Protein AF-A0A954QG40-F1 (afdb_monomer_lite)

Secondary structure (DSSP, 8-state):
------EEEEEEEETTEEEEEEEEE-TTS-EEEEE-HHHHHHHHHHHT--HHHHHHHHHHHHH-

Foldseek 3Di:
DPPPFPWDWDWFQFPLGIFIWIWTQDPVRDTDTATDQVSLVVSCVVVVHDSVVSRVRRVVSVVD

Structure (mmCIF, N/CA/C/O backbone):
data_AF-A0A954QG40-F1
#
_entry.id   AF-A0A954QG40-F1
#
loop_
_atom_site.group_PDB
_atom_site.id
_atom_site.type_symbol
_atom_site.label_atom_id
_atom_site.label_alt_id
_atom_site.label_comp_id
_atom_site.label_asym_id
_atom_site.label_entity_id
_atom_site.label_seq_id
_atom_site.pdbx_PDB_ins_code
_atom_site.Cartn_x
_atom_site.Cartn_y
_atom_site.Cartn_z
_atom_site.occupancy
_atom_site.B_iso_or_equiv
_atom_site.auth_seq_id
_atom_site.auth_comp_id
_atom_site.auth_asym_id
_atom_site.auth_atom_id
_atom_site.pdbx_PDB_model_num
ATOM 1 N N . SER A 1 1 ? 25.958 -9.525 -20.537 1.00 44.81 1 SER A N 1
ATOM 2 C CA . SER A 1 1 ? 25.654 -8.105 -20.265 1.00 44.81 1 SER A CA 1
ATOM 3 C C . SER A 1 1 ? 24.787 -8.031 -19.025 1.00 44.81 1 SER A C 1
ATOM 5 O O . SER A 1 1 ? 23.728 -8.641 -19.014 1.00 44.81 1 SER A O 1
ATOM 7 N N . ARG A 1 2 ? 25.248 -7.413 -17.930 1.00 54.09 2 ARG A N 1
ATOM 8 C CA . ARG A 1 2 ? 24.428 -7.281 -16.713 1.00 54.09 2 ARG A CA 1
ATOM 9 C C . ARG A 1 2 ? 23.371 -6.213 -16.986 1.00 54.09 2 ARG A C 1
ATOM 11 O O . ARG A 1 2 ? 23.671 -5.032 -16.841 1.00 54.09 2 ARG A O 1
ATOM 18 N N . HIS A 1 3 ? 22.175 -6.616 -17.410 1.00 52.09 3 HIS A N 1
ATOM 19 C CA . HIS A 1 3 ? 21.007 -5.739 -17.378 1.00 52.09 3 HIS A CA 1
ATOM 20 C C . HIS A 1 3 ? 20.732 -5.447 -15.903 1.00 52.09 3 HIS A C 1
ATOM 22 O O . HIS A 1 3 ? 20.086 -6.224 -15.206 1.00 52.09 3 HIS A O 1
ATOM 28 N N . LYS A 1 4 ? 21.345 -4.384 -15.377 1.00 54.03 4 LYS A N 1
ATOM 29 C CA . LYS A 1 4 ? 20.955 -3.824 -14.089 1.00 54.03 4 LYS A CA 1
ATOM 30 C C . LYS A 1 4 ? 19.524 -3.348 -14.304 1.00 54.03 4 LYS A C 1
ATOM 32 O O . LYS A 1 4 ? 19.345 -2.312 -14.932 1.00 54.03 4 LYS A O 1
ATOM 37 N N . LEU A 1 5 ? 18.534 -4.126 -13.860 1.00 60.91 5 LEU A N 1
ATOM 38 C CA . LEU A 1 5 ? 17.167 -3.629 -13.767 1.00 60.91 5 LEU A CA 1
ATOM 39 C C . LEU A 1 5 ? 17.251 -2.342 -12.946 1.00 60.91 5 LEU A C 1
ATOM 41 O O . LEU A 1 5 ? 17.666 -2.369 -11.782 1.00 60.91 5 LEU A O 1
ATOM 45 N N . GLU A 1 6 ? 16.966 -1.210 -13.581 1.00 66.31 6 GLU A N 1
ATOM 46 C CA . GLU A 1 6 ? 16.954 0.078 -12.909 1.00 66.31 6 GLU A CA 1
ATOM 47 C C . GLU A 1 6 ? 15.791 0.062 -11.927 1.00 66.31 6 GLU A C 1
ATOM 49 O O . GLU A 1 6 ? 14.636 0.264 -12.293 1.00 66.31 6 GLU A O 1
ATOM 54 N N . ARG A 1 7 ? 16.103 -0.253 -10.669 1.00 73.19 7 ARG A N 1
ATOM 55 C CA . ARG A 1 7 ? 15.141 -0.158 -9.584 1.00 73.19 7 ARG A CA 1
ATOM 56 C C . ARG A 1 7 ? 15.117 1.274 -9.064 1.00 73.19 7 ARG A C 1
ATOM 58 O O . ARG A 1 7 ? 16.138 1.770 -8.588 1.00 73.19 7 ARG A O 1
ATOM 65 N N . ARG A 1 8 ? 13.973 1.944 -9.165 1.00 83.56 8 ARG A N 1
ATOM 66 C CA . ARG A 1 8 ? 13.753 3.296 -8.633 1.00 83.56 8 ARG A CA 1
ATOM 67 C C . ARG A 1 8 ? 12.895 3.193 -7.378 1.00 83.56 8 ARG A C 1
ATOM 69 O O . ARG A 1 8 ? 11.958 2.400 -7.341 1.00 83.56 8 ARG A O 1
ATOM 76 N N . GLN A 1 9 ? 13.222 3.960 -6.341 1.00 87.25 9 GLN A N 1
ATOM 77 C CA . GLN A 1 9 ? 12.296 4.130 -5.221 1.00 87.25 9 GLN A CA 1
ATOM 78 C C . GLN A 1 9 ? 11.107 4.962 -5.697 1.00 87.25 9 GLN A C 1
ATOM 80 O O . GLN A 1 9 ? 11.288 5.942 -6.420 1.00 87.25 9 GLN A O 1
ATOM 85 N N . HIS A 1 10 ? 9.908 4.541 -5.321 1.00 89.38 10 HIS A N 1
ATOM 86 C CA . HIS A 1 10 ? 8.666 5.198 -5.684 1.00 89.38 10 HIS A CA 1
ATOM 87 C C . HIS A 1 10 ? 7.730 5.201 -4.488 1.00 89.38 10 HIS A C 1
ATOM 89 O O . HIS A 1 10 ? 7.593 4.188 -3.808 1.00 89.38 10 HIS A O 1
ATOM 95 N N . ASN A 1 11 ? 7.099 6.339 -4.246 1.00 91.25 11 ASN A N 1
ATOM 96 C CA . ASN A 1 11 ? 6.191 6.525 -3.129 1.00 91.25 11 ASN A CA 1
ATOM 97 C C . ASN A 1 11 ? 4.775 6.574 -3.682 1.00 91.25 11 ASN A C 1
ATOM 99 O O . ASN A 1 11 ? 4.526 7.303 -4.639 1.00 91.25 11 ASN A O 1
ATOM 103 N N . VAL A 1 12 ? 3.877 5.808 -3.077 1.00 90.62 12 VAL A N 1
ATOM 104 C CA . VAL A 1 12 ? 2.474 5.734 -3.474 1.00 90.62 12 VAL A CA 1
ATOM 105 C C . VAL A 1 12 ? 1.622 6.207 -2.309 1.00 90.62 12 VAL A C 1
ATOM 107 O O . VAL A 1 12 ? 1.770 5.734 -1.181 1.00 90.62 12 VAL A O 1
ATOM 110 N N . GLU A 1 13 ? 0.743 7.164 -2.572 1.00 90.12 13 GLU A N 1
ATOM 111 C CA . GLU A 1 13 ? -0.208 7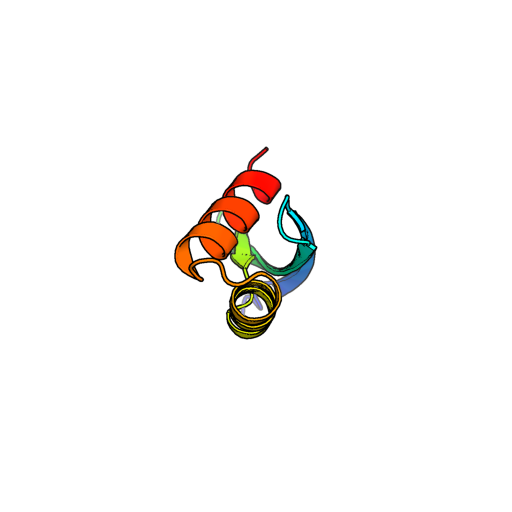.655 -1.582 1.00 90.12 13 GLU A CA 1
ATOM 112 C C . GLU A 1 13 ? -1.385 6.682 -1.492 1.00 90.12 13 GLU A C 1
ATOM 114 O O . GLU A 1 13 ? -2.074 6.423 -2.475 1.00 90.12 13 GLU A O 1
ATOM 119 N N . THR A 1 14 ? -1.596 6.109 -0.309 1.00 89.44 14 THR A N 1
ATOM 120 C CA . THR A 1 14 ? -2.706 5.188 -0.033 1.00 89.44 14 THR A CA 1
ATOM 121 C C . THR A 1 14 ? -3.619 5.772 1.037 1.00 89.44 14 THR A C 1
ATOM 123 O O . THR A 1 14 ? -3.231 6.685 1.767 1.00 89.44 14 THR A O 1
ATOM 126 N N . GLN A 1 15 ? -4.808 5.188 1.205 1.00 89.25 15 GLN A N 1
ATOM 127 C CA . GLN A 1 15 ? -5.737 5.569 2.276 1.00 89.25 15 GLN A CA 1
ATOM 128 C C . GLN A 1 15 ? -5.144 5.426 3.692 1.00 89.25 15 GLN A C 1
ATOM 130 O O . GLN A 1 15 ? -5.574 6.111 4.618 1.00 89.25 15 GLN A O 1
ATOM 135 N N . TYR A 1 16 ? -4.146 4.555 3.867 1.00 87.06 16 TYR A N 1
ATOM 136 C CA . TYR A 1 16 ? -3.489 4.315 5.153 1.00 87.06 16 TYR A CA 1
ATOM 137 C C . TYR A 1 16 ? -2.262 5.212 5.369 1.00 87.06 16 TYR A C 1
ATOM 139 O O . TYR A 1 16 ? -1.798 5.356 6.500 1.00 87.06 16 TYR A O 1
ATOM 147 N N . GLY A 1 17 ? -1.750 5.835 4.304 1.00 87.50 17 GLY A N 1
ATOM 148 C CA . GLY A 1 17 ? -0.559 6.679 4.315 1.00 87.50 17 GLY A CA 1
ATOM 149 C C . GLY A 1 17 ? 0.321 6.477 3.082 1.00 87.50 17 GLY A C 1
ATOM 150 O O . GLY A 1 17 ? -0.016 5.736 2.156 1.00 87.50 17 GLY A O 1
ATOM 151 N N . THR A 1 18 ? 1.473 7.141 3.060 1.00 90.44 18 THR A N 1
ATOM 152 C CA . THR A 1 18 ? 2.450 7.000 1.977 1.00 90.44 18 THR A CA 1
ATOM 153 C C . THR A 1 18 ? 3.214 5.690 2.119 1.00 90.44 18 THR A C 1
ATOM 155 O O . THR A 1 18 ? 4.021 5.531 3.034 1.00 90.44 18 THR A O 1
ATOM 158 N N . VAL A 1 19 ? 2.988 4.764 1.192 1.00 92.12 19 VAL A N 1
ATOM 159 C CA . VAL A 1 19 ? 3.717 3.498 1.122 1.00 92.12 19 VAL A CA 1
ATOM 160 C C . VAL A 1 19 ? 4.903 3.668 0.184 1.00 92.12 19 VAL A C 1
ATOM 162 O O . VAL A 1 19 ? 4.753 4.021 -0.988 1.00 92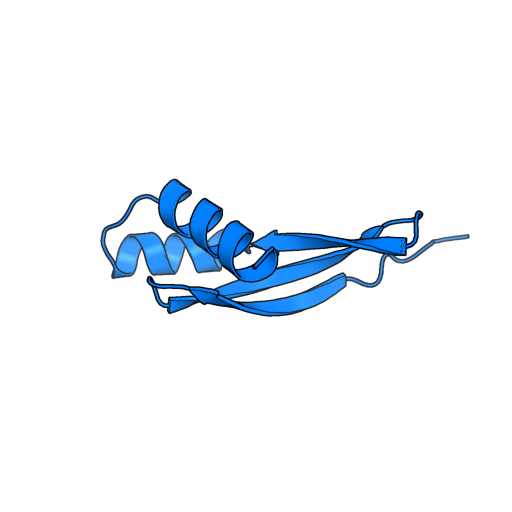.12 19 VAL A O 1
ATOM 165 N N . VAL A 1 20 ? 6.098 3.390 0.695 1.00 91.31 20 VAL A N 1
ATOM 166 C CA . VAL A 1 20 ? 7.312 3.363 -0.122 1.00 91.31 20 VAL A CA 1
ATOM 167 C C . VAL A 1 20 ? 7.393 2.013 -0.825 1.00 91.31 20 VAL A C 1
ATOM 169 O O . VAL A 1 20 ? 7.136 0.969 -0.231 1.00 91.31 20 VAL A O 1
ATOM 172 N N . GLY A 1 21 ? 7.763 2.016 -2.097 1.00 90.50 21 GLY A N 1
ATOM 173 C CA . GLY A 1 21 ? 7.981 0.817 -2.890 1.00 90.50 21 GLY A CA 1
ATOM 174 C C . GLY A 1 21 ? 9.128 0.973 -3.878 1.00 90.50 21 GLY A C 1
ATOM 175 O O . GLY A 1 21 ? 9.790 2.010 -3.983 1.00 90.50 21 GLY A O 1
ATOM 176 N N . LYS A 1 22 ? 9.400 -0.107 -4.602 1.00 88.56 22 LYS A N 1
ATOM 177 C CA . LYS A 1 22 ? 10.448 -0.184 -5.618 1.00 88.56 22 LYS A CA 1
ATOM 178 C C . LYS A 1 22 ? 9.799 -0.456 -6.962 1.00 88.56 22 LYS A C 1
ATOM 180 O O . LYS A 1 22 ? 9.118 -1.463 -7.132 1.00 88.56 22 LYS A O 1
ATOM 185 N N . LEU A 1 23 ? 10.050 0.430 -7.915 1.00 88.56 23 LEU A N 1
ATOM 186 C CA . LEU A 1 23 ? 9.749 0.223 -9.322 1.00 88.56 23 LEU A CA 1
ATOM 187 C C . LEU A 1 23 ? 10.903 -0.510 -9.971 1.00 88.56 23 LEU A C 1
ATOM 189 O O . LEU A 1 23 ? 12.020 -0.008 -9.944 1.00 88.56 23 LEU A O 1
ATOM 193 N N . ALA A 1 24 ? 10.638 -1.668 -10.557 1.00 85.75 24 ALA A N 1
ATOM 194 C CA . ALA A 1 24 ? 11.586 -2.408 -11.371 1.00 85.75 24 ALA A CA 1
ATOM 195 C C . ALA A 1 24 ? 11.168 -2.334 -12.840 1.00 85.75 24 ALA A C 1
ATOM 197 O O . ALA A 1 24 ? 10.024 -2.630 -13.174 1.00 85.75 24 ALA A O 1
ATOM 198 N N . ILE A 1 25 ? 12.104 -1.969 -13.716 1.00 84.12 25 ILE A N 1
ATOM 199 C CA . ILE A 1 25 ? 11.898 -2.037 -15.165 1.00 84.12 25 ILE A CA 1
ATOM 200 C C . ILE A 1 25 ? 12.222 -3.460 -15.624 1.00 84.12 25 ILE A C 1
ATOM 202 O O . ILE A 1 25 ? 13.365 -3.909 -15.501 1.00 84.12 25 ILE A O 1
ATOM 206 N N . LEU A 1 26 ? 11.207 -4.170 -16.105 1.00 82.31 26 LEU A N 1
ATOM 207 C CA . LEU A 1 26 ? 11.306 -5.518 -16.651 1.00 82.31 26 LEU A CA 1
ATOM 208 C C . LEU A 1 26 ? 11.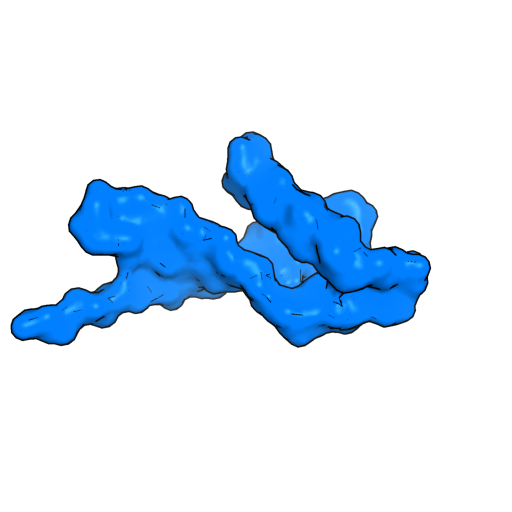970 -5.494 -18.037 1.00 82.31 26 LEU A C 1
ATOM 210 O O . LEU A 1 26 ? 12.075 -4.458 -18.693 1.00 82.31 26 LEU A O 1
ATOM 214 N N . ALA A 1 27 ? 12.452 -6.654 -18.488 1.00 78.00 27 ALA A N 1
ATOM 215 C CA . ALA A 1 27 ? 13.179 -6.773 -19.754 1.00 78.00 27 ALA A CA 1
ATOM 216 C C . ALA A 1 27 ? 12.311 -6.491 -20.999 1.00 78.00 27 ALA A C 1
ATOM 218 O O . ALA A 1 27 ? 12.853 -6.189 -22.058 1.00 78.00 27 ALA A O 1
ATOM 219 N N . ASP A 1 28 ? 10.988 -6.579 -20.867 1.00 83.12 28 ASP A N 1
ATOM 220 C CA . ASP A 1 28 ? 9.992 -6.240 -21.891 1.00 83.12 28 ASP A CA 1
ATOM 221 C C . ASP A 1 28 ? 9.654 -4.735 -21.931 1.00 83.12 28 ASP A C 1
ATOM 223 O O . ASP A 1 28 ? 8.886 -4.304 -22.786 1.00 83.12 28 ASP A O 1
ATOM 227 N N . GLY A 1 29 ? 10.230 -3.932 -21.026 1.00 80.00 29 GLY A N 1
ATOM 228 C CA . GLY A 1 29 ? 9.938 -2.504 -20.876 1.00 80.00 29 GLY A CA 1
ATOM 229 C C . GLY A 1 29 ? 8.782 -2.196 -19.919 1.00 80.00 29 GLY A C 1
ATOM 230 O O . GLY A 1 29 ? 8.523 -1.022 -19.649 1.00 80.00 29 GLY A O 1
ATOM 231 N N . SER A 1 30 ? 8.118 -3.213 -19.363 1.00 84.00 30 SER A N 1
ATOM 232 C CA . SER A 1 30 ? 7.047 -3.032 -18.382 1.00 84.00 30 SER A CA 1
ATOM 233 C C . SER A 1 30 ? 7.610 -2.590 -17.028 1.00 84.00 30 SER A C 1
ATOM 235 O O . SER A 1 30 ? 8.683 -3.022 -16.602 1.00 84.00 30 SER A O 1
ATOM 237 N N . MET A 1 31 ? 6.879 -1.740 -16.309 1.00 85.56 31 MET A N 1
ATOM 238 C CA . MET A 1 31 ? 7.236 -1.343 -14.946 1.00 85.56 31 MET A CA 1
ATOM 239 C C . MET A 1 31 ? 6.487 -2.216 -13.942 1.00 85.56 31 MET A C 1
ATOM 241 O O . MET A 1 31 ? 5.262 -2.289 -13.955 1.00 85.56 31 MET A O 1
ATOM 245 N N . SER A 1 32 ? 7.226 -2.877 -13.056 1.00 85.56 32 SER A N 1
ATOM 246 C CA . SER A 1 32 ? 6.669 -3.632 -11.939 1.00 85.56 32 SER A CA 1
ATOM 247 C C . SER A 1 32 ? 6.885 -2.855 -10.651 1.00 85.56 32 SER A C 1
ATOM 249 O O . SER A 1 32 ? 8.023 -2.674 -10.216 1.00 85.56 32 SER A O 1
ATOM 251 N N . PHE A 1 33 ? 5.799 -2.431 -10.016 1.00 88.75 33 PHE A N 1
ATOM 252 C CA . PHE A 1 33 ? 5.845 -1.853 -8.679 1.00 88.75 33 PHE A CA 1
ATOM 253 C C . PHE A 1 33 ? 5.734 -2.936 -7.611 1.00 88.75 33 PHE A C 1
ATOM 255 O O . PHE A 1 33 ? 4.791 -3.726 -7.602 1.00 88.75 33 PHE A O 1
ATOM 262 N N . SER A 1 34 ? 6.688 -2.929 -6.688 1.00 88.06 34 SER A N 1
ATOM 263 C CA . SER A 1 34 ? 6.688 -3.780 -5.504 1.00 88.06 34 SER A CA 1
ATOM 264 C C . SER A 1 34 ? 6.681 -2.900 -4.250 1.00 88.06 34 SER A C 1
ATOM 266 O O . SER A 1 34 ? 7.694 -2.240 -3.992 1.00 88.06 34 SER A O 1
ATOM 268 N N . PRO A 1 35 ? 5.592 -2.889 -3.458 1.00 90.38 35 PRO A N 1
ATOM 269 C CA . PRO A 1 35 ? 5.553 -2.205 -2.168 1.00 90.38 35 PRO A CA 1
ATOM 270 C C . PRO A 1 35 ? 6.669 -2.708 -1.247 1.00 90.38 35 PRO A C 1
ATOM 272 O O . PRO A 1 35 ? 6.998 -3.900 -1.246 1.00 90.38 35 PRO A O 1
ATOM 275 N N . GLU A 1 36 ? 7.259 -1.822 -0.451 1.00 91.25 36 GLU A N 1
ATOM 276 C CA . GLU A 1 36 ? 8.263 -2.210 0.531 1.00 91.25 36 GLU A CA 1
ATOM 277 C C . GLU A 1 36 ? 7.585 -2.821 1.758 1.00 91.25 36 GLU A C 1
ATOM 279 O O . GLU A 1 36 ? 6.705 -2.220 2.376 1.00 91.25 36 GLU A O 1
ATOM 284 N N . TYR A 1 37 ? 8.009 -4.037 2.108 1.00 88.69 37 TYR A N 1
ATOM 285 C CA . TYR A 1 37 ? 7.413 -4.807 3.196 1.00 88.69 37 TYR A CA 1
ATOM 286 C C . TYR A 1 37 ? 7.488 -4.073 4.540 1.00 88.69 37 TYR A C 1
ATOM 288 O O . TYR A 1 37 ? 6.500 -4.03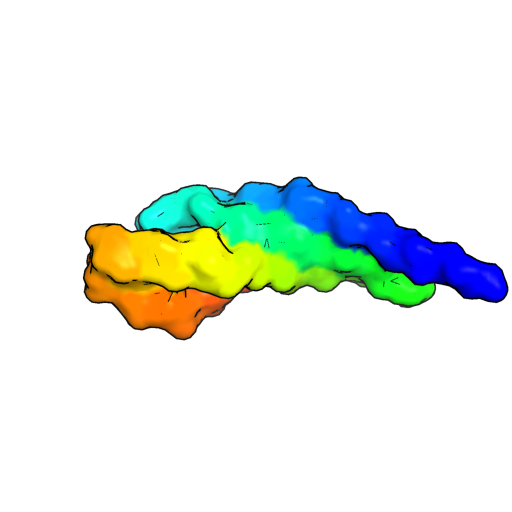5 5.264 1.00 88.69 37 TYR A O 1
ATOM 296 N N . GLU A 1 38 ? 8.634 -3.466 4.860 1.00 90.12 38 GLU A N 1
ATOM 297 C CA . GLU A 1 38 ? 8.824 -2.737 6.119 1.00 90.12 38 GLU A CA 1
ATOM 298 C C . GLU A 1 38 ? 7.902 -1.517 6.214 1.00 90.12 38 GLU A C 1
ATOM 300 O O . GLU A 1 38 ? 7.234 -1.346 7.230 1.00 90.12 38 GLU A O 1
ATOM 305 N N . SER A 1 39 ? 7.784 -0.733 5.136 1.00 90.00 39 SER A N 1
ATOM 306 C CA . SER A 1 39 ? 6.879 0.423 5.076 1.00 90.00 39 SER A CA 1
ATOM 307 C C . SER A 1 39 ? 5.415 -0.000 5.238 1.00 90.00 39 SER A C 1
ATOM 309 O O . SER A 1 39 ? 4.697 0.560 6.066 1.00 90.00 39 SER A O 1
ATOM 311 N N . CYS A 1 40 ? 4.984 -1.051 4.528 1.00 90.69 40 CYS A N 1
ATOM 312 C CA . CYS A 1 40 ? 3.625 -1.581 4.663 1.00 90.69 40 CYS A CA 1
ATOM 313 C C . CYS A 1 40 ? 3.354 -2.099 6.081 1.00 90.69 40 CYS A C 1
ATOM 315 O O . CYS A 1 40 ? 2.270 -1.884 6.617 1.00 90.69 40 CYS A O 1
ATOM 317 N N . ARG A 1 41 ? 4.334 -2.774 6.695 1.00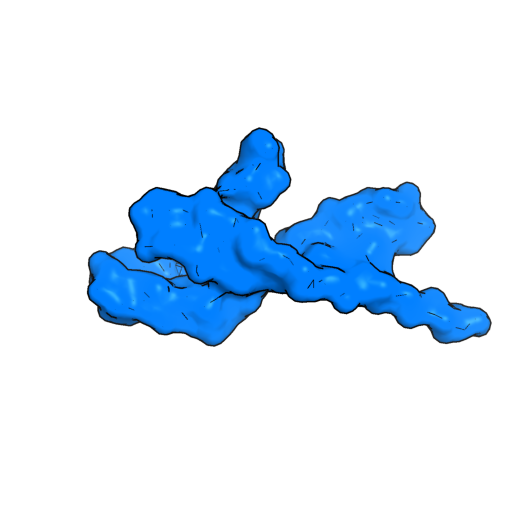 92.00 41 ARG A N 1
ATOM 318 C CA . ARG A 1 41 ? 4.224 -3.312 8.055 1.00 92.00 41 ARG A CA 1
ATOM 319 C C . ARG A 1 41 ? 4.102 -2.200 9.084 1.00 92.00 41 ARG A C 1
ATOM 321 O O . ARG A 1 41 ? 3.213 -2.265 9.922 1.00 92.00 41 ARG A O 1
ATOM 328 N N . GLN A 1 42 ? 4.929 -1.168 8.978 1.00 92.62 42 GLN A N 1
ATOM 329 C CA . GLN A 1 42 ? 4.900 -0.042 9.902 1.00 92.62 42 GLN A CA 1
ATOM 330 C C . GLN A 1 42 ? 3.560 0.701 9.847 1.00 92.62 42 GLN A C 1
ATOM 332 O O . GLN A 1 42 ? 2.996 1.014 10.889 1.00 92.62 42 GLN A O 1
ATOM 337 N N . ILE A 1 43 ? 3.014 0.914 8.646 1.00 91.75 43 ILE A N 1
ATOM 338 C CA . ILE A 1 43 ? 1.687 1.520 8.458 1.00 91.75 43 ILE A CA 1
ATOM 339 C C . ILE A 1 43 ? 0.583 0.603 8.991 1.00 91.75 43 ILE A C 1
ATOM 341 O O . ILE A 1 43 ? -0.343 1.077 9.640 1.00 91.75 43 ILE A O 1
ATOM 345 N N . ALA A 1 44 ? 0.681 -0.706 8.749 1.00 93.31 44 ALA A N 1
ATOM 346 C CA . ALA A 1 44 ? -0.275 -1.682 9.260 1.00 93.31 44 ALA A CA 1
ATOM 347 C C . ALA A 1 44 ? -0.317 -1.695 10.797 1.00 93.31 44 ALA A C 1
ATOM 349 O O . ALA A 1 44 ? -1.398 -1.690 11.382 1.00 93.31 44 ALA A O 1
ATOM 350 N N . GLU A 1 45 ? 0.847 -1.655 11.449 1.00 93.88 45 GLU A N 1
ATOM 351 C CA . GLU A 1 45 ? 0.963 -1.590 12.909 1.00 93.88 45 GLU A CA 1
ATOM 352 C C . GLU A 1 45 ? 0.465 -0.243 13.467 1.00 93.88 45 GLU A C 1
ATOM 354 O O . GLU A 1 45 ? -0.298 -0.243 14.432 1.00 93.88 45 GLU A O 1
ATOM 359 N N . ASP A 1 46 ? 0.815 0.885 12.832 1.00 93.38 46 ASP A N 1
ATOM 360 C CA . ASP A 1 46 ? 0.377 2.240 13.221 1.00 93.38 46 ASP A CA 1
ATOM 361 C C . ASP A 1 46 ? -1.142 2.429 13.094 1.00 93.38 46 ASP A C 1
ATOM 363 O O . ASP A 1 46 ? -1.804 2.924 14.005 1.00 93.38 46 ASP A O 1
ATOM 367 N N . LYS A 1 47 ? -1.714 1.991 11.968 1.00 91.19 47 LYS A N 1
ATOM 368 C CA . LYS A 1 47 ? -3.148 2.114 11.669 1.00 91.19 47 LYS A CA 1
ATOM 369 C C . LYS A 1 47 ? -3.986 0.973 12.236 1.00 91.19 47 LYS A C 1
ATOM 371 O O . LYS A 1 47 ? -5.209 1.030 12.140 1.00 91.19 47 LYS A O 1
ATOM 376 N N . ASN A 1 48 ? -3.347 -0.040 12.819 1.00 93.19 48 ASN A N 1
ATOM 377 C CA . ASN A 1 48 ? -3.987 -1.261 13.304 1.00 93.19 48 ASN A CA 1
ATOM 378 C C . ASN A 1 48 ? -4.823 -1.977 12.220 1.00 93.19 48 ASN A C 1
ATOM 380 O O . ASN A 1 48 ? -5.932 -2.444 12.467 1.00 93.19 48 ASN A O 1
ATOM 384 N N . VAL A 1 49 ? -4.291 -2.046 10.998 1.00 92.62 49 VAL A N 1
ATOM 385 C CA . VAL A 1 49 ? -4.917 -2.714 9.841 1.00 92.62 49 VAL A CA 1
ATOM 386 C C . VAL A 1 49 ? -4.097 -3.930 9.418 1.00 92.62 49 VAL A C 1
ATOM 388 O O . VAL A 1 49 ? -2.943 -4.086 9.820 1.00 92.62 49 VAL A O 1
ATOM 391 N N . ALA A 1 50 ? -4.658 -4.822 8.599 1.00 92.94 50 ALA A N 1
ATOM 392 C CA . ALA A 1 50 ? -3.885 -5.964 8.131 1.00 92.94 50 ALA A CA 1
ATOM 393 C C . ALA A 1 50 ? -2.828 -5.520 7.111 1.00 92.94 50 ALA A C 1
ATOM 395 O O . ALA A 1 50 ? -3.108 -4.765 6.180 1.00 92.94 50 ALA A O 1
ATOM 396 N N . LEU A 1 51 ? -1.618 -6.077 7.221 1.00 91.06 51 LEU A N 1
ATOM 397 C CA . LEU A 1 51 ? -0.543 -5.862 6.244 1.00 91.06 51 LEU A CA 1
ATOM 398 C C . LEU A 1 51 ? -1.006 -6.130 4.805 1.00 91.06 51 LEU A C 1
ATOM 400 O O . LEU A 1 51 ? -0.582 -5.449 3.875 1.00 91.06 51 LEU A O 1
ATOM 404 N N . LYS A 1 52 ? -1.876 -7.129 4.633 1.00 90.31 52 LYS A N 1
ATOM 405 C CA . LYS A 1 52 ? -2.435 -7.489 3.334 1.00 90.31 52 LYS A CA 1
ATOM 406 C C . LYS A 1 52 ? -3.267 -6.350 2.736 1.00 90.31 52 LYS A C 1
ATOM 408 O O . LYS A 1 52 ? -3.075 -6.061 1.562 1.00 90.31 52 LYS A O 1
ATOM 413 N N . ASP A 1 53 ? -4.102 -5.679 3.532 1.00 92.38 53 ASP A N 1
ATOM 414 C CA . ASP A 1 53 ? -4.897 -4.532 3.073 1.00 92.38 53 ASP A CA 1
ATOM 415 C C . ASP A 1 53 ? -3.991 -3.378 2.629 1.00 92.38 53 ASP A C 1
ATOM 417 O O . ASP A 1 53 ? -4.161 -2.842 1.538 1.00 92.38 53 ASP A O 1
ATOM 421 N N . VAL A 1 54 ? -2.954 -3.057 3.414 1.00 91.69 54 VAL A N 1
ATOM 422 C CA . VAL A 1 54 ? -1.970 -2.018 3.049 1.00 91.69 54 VAL A CA 1
ATOM 423 C C . VAL A 1 54 ? -1.239 -2.373 1.754 1.00 91.69 54 VAL A C 1
ATOM 425 O O . VAL A 1 54 ? -1.039 -1.518 0.894 1.00 91.69 54 VAL A O 1
ATOM 428 N N . TYR A 1 55 ? -0.857 -3.641 1.592 1.00 89.62 55 TYR A N 1
ATOM 429 C CA . TYR A 1 55 ? -0.151 -4.119 0.406 1.00 89.62 55 TYR A CA 1
ATOM 430 C C . 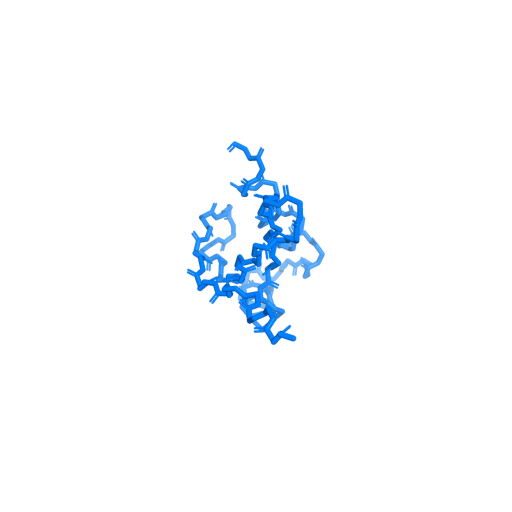TYR A 1 55 ? -1.031 -4.080 -0.850 1.00 89.62 55 TYR A C 1
ATOM 432 O O . TYR A 1 55 ? -0.577 -3.651 -1.913 1.00 89.62 55 TYR A O 1
ATOM 440 N N . GLU A 1 56 ? -2.288 -4.519 -0.743 1.00 89.69 56 GLU A N 1
ATOM 441 C CA . GLU A 1 56 ? -3.246 -4.457 -1.848 1.00 89.69 56 GLU A CA 1
ATOM 442 C C . GLU A 1 56 ? -3.567 -3.012 -2.229 1.00 89.69 56 GLU A C 1
ATOM 444 O O . GLU A 1 56 ? -3.572 -2.698 -3.419 1.00 89.69 56 GLU A O 1
ATOM 449 N N . GLU A 1 57 ? -3.742 -2.120 -1.253 1.00 91.19 57 GLU A N 1
ATOM 450 C CA . GLU A 1 57 ? -3.986 -0.700 -1.509 1.00 91.19 57 GLU A CA 1
ATOM 451 C C . GLU A 1 57 ? -2.784 -0.004 -2.139 1.00 91.19 57 GLU A C 1
ATOM 453 O O . GLU A 1 57 ? -2.956 0.719 -3.114 1.00 91.19 57 GLU A O 1
ATOM 458 N N . ALA A 1 58 ? -1.559 -0.278 -1.685 1.00 91.12 58 ALA A N 1
ATOM 459 C CA . ALA A 1 58 ? -0.353 0.237 -2.334 1.00 91.12 58 ALA A CA 1
ATOM 460 C C . ALA A 1 58 ? -0.260 -0.209 -3.799 1.00 91.12 58 ALA A C 1
ATOM 462 O O . ALA A 1 58 ? 0.098 0.573 -4.680 1.00 91.12 58 ALA A O 1
ATOM 463 N N . ARG A 1 59 ? -0.610 -1.469 -4.082 1.00 87.75 59 ARG A N 1
ATOM 464 C CA . ARG A 1 59 ? -0.606 -1.998 -5.449 1.00 87.75 59 ARG A CA 1
ATOM 465 C C . ARG A 1 59 ? -1.718 -1.392 -6.306 1.00 87.75 59 ARG A C 1
ATOM 467 O O . ARG A 1 59 ? -1.490 -1.125 -7.482 1.00 87.75 59 ARG A O 1
ATOM 474 N N . ARG A 1 60 ? -2.905 -1.178 -5.731 1.00 88.81 60 ARG A N 1
ATOM 475 C CA . ARG A 1 60 ? -4.040 -0.522 -6.397 1.00 88.81 60 ARG A CA 1
ATOM 476 C C . ARG A 1 60 ? -3.753 0.938 -6.698 1.00 88.81 60 ARG A C 1
ATOM 478 O O . ARG A 1 60 ? -3.958 1.345 -7.829 1.00 88.81 60 ARG A O 1
ATOM 485 N N . ALA A 1 61 ? -3.229 1.681 -5.731 1.00 88.69 61 ALA A N 1
ATOM 486 C CA . ALA A 1 61 ? -2.891 3.089 -5.889 1.00 88.69 61 ALA A CA 1
ATOM 487 C C . ALA A 1 61 ? -1.774 3.318 -6.924 1.00 88.69 61 ALA A C 1
ATOM 489 O O . ALA A 1 61 ? -1.736 4.369 -7.547 1.00 88.69 61 ALA A O 1
ATOM 490 N N . TYR A 1 62 ? -0.907 2.327 -7.168 1.00 86.12 62 TYR A N 1
ATOM 491 C CA . TYR A 1 62 ? 0.039 2.368 -8.289 1.00 86.12 62 TYR A CA 1
ATOM 492 C C . TYR A 1 62 ? -0.591 2.036 -9.656 1.00 86.12 62 TYR A C 1
ATOM 494 O O . TYR A 1 62 ? -0.160 2.559 -10.678 1.00 86.12 62 TYR A O 1
ATOM 502 N N . CYS A 1 63 ? -1.566 1.123 -9.694 1.00 77.25 63 CYS A N 1
ATOM 503 C CA . CYS A 1 63 ? -2.235 0.678 -10.925 1.00 77.25 63 CYS A CA 1
ATOM 504 C C . CYS A 1 63 ? -3.419 1.583 -11.337 1.00 77.25 63 CYS A C 1
ATOM 506 O O . CYS A 1 63 ? -4.085 1.286 -12.331 1.00 77.25 63 CYS A O 1
ATOM 508 N N . GLY A 1 64 ? -3.719 2.611 -10.537 1.00 55.97 64 GLY A N 1
ATOM 509 C CA . GLY A 1 64 ? -4.843 3.535 -10.703 1.00 55.97 64 GLY A CA 1
ATOM 510 C C . GLY A 1 64 ? -4.541 4.728 -11.593 1.00 55.97 64 GLY A C 1
ATOM 511 O O . GLY A 1 64 ? -3.364 5.142 -11.664 1.00 55.97 64 GLY A O 1
#

pLDDT: mean 84.96, std 11.27, range [44.81, 93.88]

Radius of gyration: 12.78 Å; chains: 1; bounding box: 31×16×35 Å

Sequence (64 aa):
SRHKLERRQHNVETQYGTVVGKLAILADGSMSFSPEYESCRQIAEDKNVALKDVYEEARRAYCG